Protein AF-A0A645JIU9-F1 (afdb_monomer_lite)

Radius of gyration: 18.16 Å; chains: 1; bounding box: 44×19×48 Å

Foldseek 3Di:
DLVVLVVCLVVVVFDPVLVVLNVVLVVLVCCVVDDDPDPVSLLDPVNLVSLVVNLVSNLVSVLVRLVVHPVNVVCNVVSVCVNVVLLVVLLVVLVVVVVVCVVDDPDDDDDDDDSSSVNSNCVSPVPDPSDDDDTD

Structure (mmCIF, N/CA/C/O backbone):
data_AF-A0A645JIU9-F1
#
_entry.id   AF-A0A645JIU9-F1
#
loop_
_atom_site.group_PDB
_atom_site.id
_atom_site.type_symbol
_atom_site.label_atom_id
_atom_site.label_alt_id
_atom_site.label_comp_id
_atom_site.label_asym_id
_atom_site.label_entity_id
_atom_site.label_seq_id
_atom_site.pdbx_PDB_ins_code
_atom_site.Cartn_x
_atom_site.Cartn_y
_atom_site.Cartn_z
_atom_site.occupancy
_atom_site.B_iso_or_equiv
_atom_site.auth_seq_id
_atom_site.auth_comp_id
_atom_site.auth_asym_id
_atom_site.auth_atom_id
_atom_site.pdbx_PDB_model_num
ATOM 1 N N . MET A 1 1 ? 5.949 -8.608 -12.318 1.00 94.44 1 MET A N 1
ATOM 2 C CA . MET A 1 1 ? 6.158 -7.162 -12.079 1.00 94.44 1 MET A CA 1
ATOM 3 C C . MET A 1 1 ? 7.451 -6.842 -11.317 1.00 94.44 1 MET A C 1
ATOM 5 O O . MET A 1 1 ? 8.407 -6.468 -11.977 1.00 94.44 1 MET A O 1
ATOM 9 N N . TRP A 1 2 ? 7.552 -6.997 -9.982 1.00 95.00 2 TRP A N 1
ATOM 10 C CA . TRP A 1 2 ? 8.735 -6.507 -9.231 1.00 95.00 2 TRP A CA 1
ATOM 11 C C . TRP A 1 2 ? 10.077 -7.078 -9.713 1.00 95.00 2 TRP A C 1
ATOM 13 O O . TRP A 1 2 ? 11.024 -6.327 -9.911 1.00 95.00 2 TRP A O 1
ATOM 23 N N . SER A 1 3 ? 10.156 -8.383 -9.984 1.00 96.31 3 SER A N 1
ATOM 24 C CA . SER A 1 3 ? 11.378 -9.006 -10.515 1.00 96.31 3 SER A CA 1
ATOM 25 C C . SER A 1 3 ? 11.799 -8.449 -11.880 1.00 96.31 3 SER A C 1
ATOM 27 O O . SER A 1 3 ? 12.988 -8.335 -12.153 1.00 96.31 3 SER A O 1
ATOM 29 N N . GLU A 1 4 ? 10.846 -8.068 -12.731 1.00 97.88 4 GLU A N 1
ATOM 30 C CA . GLU A 1 4 ? 11.150 -7.443 -14.024 1.00 97.88 4 GLU A CA 1
ATOM 31 C C . GLU A 1 4 ? 11.615 -5.998 -13.857 1.00 97.88 4 GLU A C 1
ATOM 33 O O . GLU A 1 4 ? 12.589 -5.604 -14.494 1.00 97.88 4 GLU A O 1
ATOM 38 N N . VAL A 1 5 ? 10.982 -5.238 -12.954 1.00 97.81 5 VAL A N 1
ATOM 39 C CA . VAL A 1 5 ? 11.447 -3.898 -12.557 1.00 97.81 5 VAL A CA 1
ATOM 40 C C . VAL A 1 5 ? 12.893 -3.966 -12.065 1.00 97.81 5 VAL A C 1
ATOM 42 O O . VAL A 1 5 ? 13.730 -3.194 -12.529 1.00 97.81 5 VAL A O 1
ATOM 45 N N . LEU A 1 6 ? 13.215 -4.927 -11.191 1.00 97.31 6 LEU A N 1
ATOM 46 C CA . LEU A 1 6 ? 14.581 -5.151 -10.712 1.00 97.31 6 LEU A CA 1
ATOM 47 C C . LEU A 1 6 ? 15.541 -5.524 -11.845 1.00 97.31 6 LEU A C 1
ATOM 49 O O . LEU A 1 6 ? 16.630 -4.965 -11.923 1.00 97.31 6 LEU A O 1
ATOM 53 N N . GLY A 1 7 ? 15.128 -6.392 -12.769 1.00 98.12 7 GLY A N 1
ATOM 54 C CA . GLY A 1 7 ? 15.956 -6.741 -13.921 1.00 98.12 7 GLY A CA 1
ATOM 55 C C . GLY A 1 7 ? 16.278 -5.533 -14.810 1.00 98.12 7 GLY A C 1
ATOM 56 O O . GLY A 1 7 ? 17.408 -5.390 -15.275 1.00 98.12 7 GLY A O 1
ATOM 57 N N . LEU A 1 8 ? 15.309 -4.642 -15.043 1.00 98.19 8 LEU A N 1
ATOM 58 C CA . LEU A 1 8 ? 15.535 -3.395 -15.787 1.00 98.19 8 LEU A CA 1
ATOM 59 C C . LEU A 1 8 ? 16.427 -2.419 -15.011 1.00 98.19 8 LEU A C 1
ATOM 61 O O . LEU A 1 8 ? 17.285 -1.764 -15.605 1.00 98.19 8 LEU A O 1
ATOM 65 N N . TYR A 1 9 ? 16.251 -2.342 -13.692 1.00 98.00 9 TYR A N 1
ATOM 66 C CA . TYR A 1 9 ? 17.093 -1.548 -12.805 1.00 98.00 9 TYR A CA 1
ATOM 67 C C . TYR A 1 9 ? 18.564 -1.999 -12.860 1.00 98.00 9 TYR A C 1
ATOM 69 O O . TYR A 1 9 ? 19.443 -1.178 -13.127 1.00 98.00 9 TYR A O 1
ATOM 77 N N . GLU A 1 10 ? 18.829 -3.299 -12.707 1.00 97.56 10 GLU A N 1
ATOM 78 C CA . GLU A 1 10 ? 20.176 -3.893 -12.722 1.00 97.56 10 GLU A CA 1
ATOM 79 C C . GLU A 1 10 ? 20.893 -3.693 -14.062 1.00 97.56 10 GLU A C 1
ATOM 81 O O . GLU A 1 10 ? 22.089 -3.405 -14.100 1.00 97.56 10 GLU A O 1
ATOM 86 N N . ARG A 1 11 ? 20.153 -3.769 -15.174 1.00 97.94 11 ARG A N 1
ATOM 87 C CA . ARG A 1 11 ? 20.681 -3.497 -16.521 1.00 97.94 11 ARG A CA 1
ATOM 88 C C . ARG A 1 11 ? 20.757 -2.009 -16.861 1.00 97.94 11 ARG A C 1
ATOM 90 O O . ARG A 1 11 ? 21.135 -1.649 -17.971 1.00 97.94 11 ARG A O 1
ATOM 97 N N . SER A 1 12 ? 20.433 -1.129 -15.913 1.00 96.62 12 SER A N 1
ATOM 98 C CA . SER A 1 12 ? 20.435 0.322 -16.098 1.00 96.62 12 SER A CA 1
ATOM 99 C C . SER A 1 12 ? 19.483 0.839 -17.186 1.00 96.62 12 SER A C 1
ATOM 101 O O . SER A 1 12 ? 19.686 1.945 -17.685 1.00 96.62 12 SER A O 1
ATOM 103 N N . GLU A 1 13 ? 18.411 0.103 -17.480 1.00 97.75 13 GLU A N 1
ATOM 104 C CA . GLU A 1 13 ? 17.440 0.391 -18.548 1.00 97.75 13 GLU A CA 1
ATOM 105 C C . GLU A 1 13 ? 16.273 1.294 -18.110 1.00 97.75 13 GLU A C 1
ATOM 107 O O . GLU A 1 13 ? 15.428 1.647 -18.928 1.00 97.75 13 GLU A O 1
ATOM 112 N N . LEU A 1 14 ? 16.216 1.671 -16.831 1.00 97.88 14 LEU A N 1
ATOM 113 C CA . LEU A 1 14 ? 15.237 2.623 -16.299 1.00 97.88 14 LEU A CA 1
ATOM 114 C C . LEU A 1 14 ? 15.697 4.079 -16.473 1.0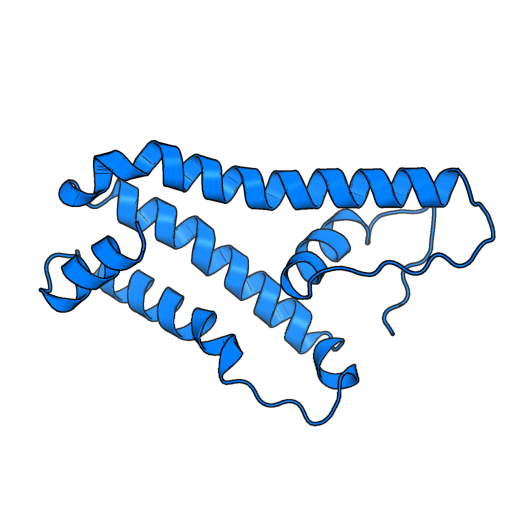0 97.88 14 LEU A C 1
ATOM 116 O O . LEU A 1 14 ? 16.899 4.369 -16.527 1.00 97.88 14 LEU A O 1
ATOM 120 N N . SER A 1 15 ? 14.745 5.016 -16.490 1.00 97.81 15 SER A N 1
ATOM 121 C CA . SER A 1 15 ? 15.056 6.448 -16.428 1.00 97.81 15 SER A CA 1
ATOM 122 C C . SER A 1 15 ? 15.760 6.800 -15.108 1.00 97.81 15 SER A C 1
ATOM 124 O O . SER A 1 15 ? 15.667 6.066 -14.124 1.00 97.81 15 SER A O 1
ATOM 126 N N . LYS A 1 16 ? 16.460 7.943 -15.047 1.00 97.69 16 LYS A N 1
ATOM 127 C CA . LYS A 1 16 ? 17.109 8.392 -13.799 1.00 97.69 16 LYS A CA 1
ATOM 128 C C . LYS A 1 16 ? 16.107 8.476 -12.639 1.00 97.69 16 LYS A C 1
ATOM 130 O O . LYS A 1 16 ? 16.395 7.980 -11.556 1.00 97.69 16 LYS A O 1
ATOM 135 N N . LYS A 1 17 ? 14.935 9.061 -12.893 1.00 96.88 17 LYS A N 1
ATOM 136 C CA . LYS A 1 17 ? 13.863 9.198 -11.904 1.00 96.88 17 LYS A CA 1
ATOM 137 C C . LYS A 1 17 ? 13.351 7.832 -11.440 1.00 96.88 17 LYS A C 1
ATOM 139 O O . LYS A 1 17 ? 13.252 7.600 -10.244 1.00 96.88 17 LYS A O 1
ATOM 144 N N . ASP A 1 18 ? 13.077 6.918 -12.369 1.00 97.62 18 ASP A N 1
ATOM 145 C CA . ASP A 1 18 ? 12.547 5.596 -12.012 1.00 97.62 18 ASP A CA 1
ATOM 146 C C . ASP A 1 18 ? 13.590 4.753 -11.257 1.00 97.62 18 ASP A C 1
ATOM 148 O O . ASP A 1 18 ? 13.230 3.975 -10.380 1.00 97.62 18 ASP A O 1
ATOM 152 N N . LYS A 1 19 ? 14.894 4.942 -11.520 1.00 97.88 19 LYS A N 1
ATOM 153 C CA . LYS A 1 19 ? 15.969 4.350 -10.700 1.00 97.88 19 LYS A CA 1
ATOM 154 C C . LYS A 1 19 ? 15.943 4.868 -9.263 1.00 97.88 19 LYS A C 1
ATOM 156 O O . LYS A 1 19 ? 16.039 4.070 -8.337 1.00 97.88 19 LYS A O 1
ATOM 161 N N . GLU A 1 20 ? 15.815 6.182 -9.079 1.00 97.38 20 GLU A N 1
ATOM 162 C CA . GLU A 1 20 ? 15.692 6.798 -7.749 1.00 97.38 20 GLU A CA 1
ATOM 163 C C . GLU A 1 20 ? 14.447 6.276 -7.011 1.00 97.38 20 GLU A C 1
ATOM 165 O O . GLU A 1 20 ? 14.520 5.942 -5.828 1.00 97.38 20 GLU A O 1
ATOM 170 N N . ASP A 1 21 ? 13.327 6.120 -7.722 1.00 97.25 21 ASP A N 1
ATOM 171 C CA . ASP A 1 21 ? 12.094 5.562 -7.166 1.00 97.25 21 ASP A CA 1
ATOM 172 C C . ASP A 1 21 ? 12.244 4.068 -6.795 1.00 97.25 21 ASP A C 1
ATOM 174 O O . ASP A 1 21 ? 11.782 3.662 -5.727 1.00 97.25 21 ASP A O 1
ATOM 178 N N . VAL A 1 22 ? 12.945 3.250 -7.596 1.00 97.00 22 VAL A N 1
ATOM 179 C CA . VAL A 1 22 ? 13.276 1.853 -7.236 1.00 97.00 22 VAL A CA 1
ATOM 180 C C . VAL A 1 22 ? 14.137 1.790 -5.975 1.00 97.00 22 VAL A C 1
ATOM 182 O O . VAL A 1 22 ? 13.863 0.972 -5.095 1.00 97.00 22 VAL A O 1
ATOM 185 N N . GLU A 1 23 ? 15.149 2.648 -5.845 1.00 95.50 23 GLU A N 1
ATOM 186 C CA . GLU A 1 23 ? 15.988 2.703 -4.641 1.00 95.50 23 GLU A CA 1
ATOM 187 C C . GLU A 1 23 ? 15.177 3.064 -3.395 1.00 95.50 23 GLU A C 1
ATOM 189 O O . GLU A 1 23 ? 15.329 2.437 -2.342 1.00 95.50 23 GLU A O 1
ATOM 194 N N . LEU A 1 24 ? 14.246 4.010 -3.526 1.00 94.81 24 LEU A N 1
ATOM 195 C CA . LEU A 1 24 ? 13.339 4.369 -2.444 1.00 94.81 24 LEU A CA 1
ATOM 196 C C . LEU A 1 24 ? 12.429 3.194 -2.052 1.00 94.81 24 LEU A C 1
ATOM 198 O O . LEU A 1 24 ? 12.275 2.915 -0.861 1.00 94.81 24 LEU A O 1
ATOM 202 N N . ILE A 1 25 ? 11.871 2.469 -3.030 1.00 95.19 25 ILE A N 1
ATOM 203 C CA . ILE A 1 25 ? 11.079 1.253 -2.784 1.00 95.19 25 ILE A CA 1
ATOM 204 C C . ILE A 1 25 ? 11.921 0.209 -2.037 1.00 95.19 25 ILE A C 1
ATOM 206 O O . ILE A 1 25 ? 11.471 -0.333 -1.028 1.00 95.19 25 ILE A O 1
ATOM 210 N N . ARG A 1 26 ? 13.158 -0.055 -2.477 1.00 92.44 26 ARG A N 1
ATOM 211 C CA . ARG A 1 26 ? 14.058 -1.022 -1.821 1.00 92.44 26 ARG A CA 1
ATOM 212 C C . ARG A 1 26 ? 14.346 -0.640 -0.372 1.00 92.44 26 ARG A C 1
ATOM 214 O O . ARG A 1 26 ? 14.296 -1.509 0.499 1.00 92.44 26 ARG A O 1
ATOM 221 N N . LEU A 1 27 ? 14.587 0.645 -0.106 1.00 90.88 27 LEU A N 1
ATOM 222 C CA . LEU A 1 27 ? 14.827 1.155 1.243 1.00 90.88 27 LEU A CA 1
ATOM 223 C C . LEU A 1 27 ? 13.644 0.858 2.176 1.00 90.88 27 LEU A C 1
ATOM 225 O O . LEU A 1 27 ? 13.842 0.321 3.265 1.00 90.88 27 LEU A O 1
ATOM 229 N N . VAL A 1 28 ? 12.411 1.146 1.744 1.00 90.62 28 VAL A N 1
ATOM 230 C CA . VAL A 1 28 ? 11.214 0.918 2.576 1.00 90.62 28 VAL A CA 1
ATOM 231 C C . VAL A 1 28 ? 10.767 -0.547 2.621 1.00 90.62 28 VAL A C 1
ATOM 233 O O . VAL A 1 28 ? 10.073 -0.962 3.552 1.00 90.62 28 VAL A O 1
ATOM 236 N N . MET A 1 29 ? 11.170 -1.364 1.644 1.00 86.50 29 MET A N 1
ATOM 237 C CA . MET A 1 29 ? 10.947 -2.812 1.655 1.00 86.50 29 MET A CA 1
ATOM 238 C C . MET A 1 29 ? 11.885 -3.556 2.611 1.00 86.50 29 MET A C 1
ATOM 240 O O . MET A 1 29 ? 11.525 -4.643 3.060 1.00 86.50 29 MET A O 1
ATOM 244 N N . ASN A 1 30 ? 13.024 -2.973 2.999 1.00 81.62 30 ASN A N 1
ATOM 245 C CA . ASN A 1 30 ? 13.968 -3.579 3.947 1.00 81.62 30 ASN A CA 1
ATOM 246 C C . ASN A 1 30 ? 13.478 -3.578 5.415 1.00 81.62 30 ASN A C 1
ATOM 248 O O . ASN A 1 30 ? 14.256 -3.735 6.353 1.00 81.62 30 ASN A O 1
ATOM 252 N N . TYR A 1 31 ? 12.171 -3.424 5.639 1.00 74.31 31 TYR A N 1
ATOM 253 C CA . TYR A 1 31 ? 11.573 -3.453 6.973 1.00 74.31 31 TYR A CA 1
ATOM 254 C C . TYR A 1 31 ? 11.729 -4.817 7.665 1.00 74.31 31 TYR A C 1
ATOM 256 O O . TYR A 1 31 ? 11.806 -4.868 8.887 1.00 74.31 31 TYR A O 1
ATOM 264 N N . ASN A 1 32 ? 11.850 -5.907 6.897 1.00 67.94 32 ASN A N 1
ATOM 265 C CA . ASN A 1 32 ? 12.115 -7.250 7.426 1.00 67.94 32 ASN A CA 1
ATOM 266 C C . ASN A 1 32 ? 13.483 -7.366 8.119 1.00 67.94 32 ASN A C 1
ATOM 268 O O . ASN A 1 32 ? 13.701 -8.306 8.878 1.00 67.94 32 ASN A O 1
ATOM 272 N N . GLY A 1 33 ? 14.402 -6.429 7.865 1.00 72.75 33 GLY A N 1
ATOM 273 C CA . GLY A 1 33 ? 15.672 -6.326 8.581 1.00 72.75 33 GLY A CA 1
ATOM 274 C C . GLY A 1 33 ? 15.569 -5.594 9.923 1.00 72.75 33 GLY A C 1
ATOM 275 O O . GLY A 1 33 ? 16.567 -5.511 10.635 1.00 72.75 33 GLY A O 1
ATOM 276 N N . MET A 1 34 ? 14.402 -5.042 10.279 1.00 77.25 34 MET A N 1
ATOM 277 C CA . MET A 1 34 ? 14.224 -4.350 11.554 1.00 77.25 34 MET A CA 1
ATOM 278 C C . MET A 1 34 ? 14.091 -5.346 12.706 1.00 77.25 34 MET A C 1
ATOM 280 O O . MET A 1 34 ? 13.248 -6.241 12.694 1.00 77.25 34 MET A O 1
ATOM 284 N N . THR A 1 35 ? 14.917 -5.155 13.730 1.00 77.31 35 THR A N 1
ATOM 285 C CA . THR A 1 35 ? 14.870 -5.920 14.976 1.00 77.31 35 THR A CA 1
ATOM 286 C C . THR A 1 35 ? 14.129 -5.133 16.045 1.00 77.31 35 THR A C 1
ATOM 288 O O . THR A 1 35 ? 14.440 -3.966 16.283 1.00 77.31 35 THR A O 1
ATOM 291 N N . PHE A 1 36 ? 13.203 -5.792 16.732 1.00 76.56 36 PHE A N 1
ATOM 292 C CA . PHE A 1 36 ? 12.422 -5.210 17.820 1.00 76.56 36 PHE A CA 1
ATOM 293 C C . PHE A 1 36 ? 12.766 -5.911 19.130 1.00 76.56 36 PHE A C 1
ATOM 295 O O . PHE A 1 36 ? 12.983 -7.123 19.144 1.00 76.56 36 PHE A O 1
ATOM 302 N N . SER A 1 37 ? 12.806 -5.161 20.231 1.00 81.31 37 SER A N 1
ATOM 303 C CA . SER A 1 37 ? 13.067 -5.737 21.555 1.00 81.31 37 SER A CA 1
ATOM 304 C C . SER A 1 37 ? 11.814 -6.410 22.117 1.00 81.31 37 SER A C 1
ATOM 306 O O . SER A 1 37 ? 11.906 -7.327 22.931 1.00 81.31 37 SER A O 1
ATOM 308 N N . SER A 1 38 ? 10.628 -5.964 21.687 1.00 81.94 38 SER A N 1
ATOM 309 C CA . SER A 1 38 ? 9.346 -6.548 22.073 1.00 81.94 38 SER A CA 1
ATOM 310 C C . SER A 1 38 ? 8.237 -6.285 21.048 1.00 81.94 38 SER A C 1
ATOM 312 O O . SER A 1 38 ? 8.336 -5.393 20.210 1.00 81.94 38 SER A O 1
ATOM 314 N N . VAL A 1 39 ? 7.118 -7.008 21.170 1.00 74.19 39 VAL A N 1
ATOM 315 C CA . VAL A 1 39 ? 5.898 -6.761 20.372 1.00 74.19 39 VAL A CA 1
ATOM 316 C C . VAL A 1 39 ? 5.327 -5.358 20.619 1.00 74.19 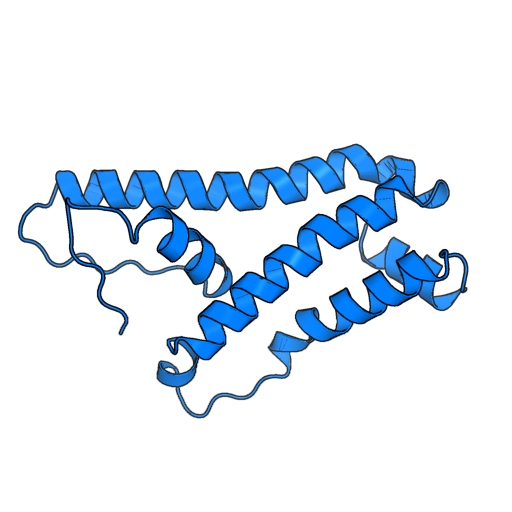39 VAL A C 1
ATOM 318 O O . VAL A 1 39 ? 4.724 -4.780 19.721 1.00 74.19 39 VAL A O 1
ATOM 321 N N . LYS A 1 40 ? 5.562 -4.763 21.797 1.00 77.12 40 LYS A N 1
ATOM 322 C CA . LYS A 1 40 ? 5.121 -3.388 22.087 1.00 77.12 40 LYS A CA 1
ATOM 323 C C . LYS A 1 40 ? 5.790 -2.375 21.165 1.00 77.12 40 LYS A C 1
ATOM 325 O O . LYS A 1 40 ? 5.159 -1.395 20.786 1.00 77.12 40 LYS A O 1
ATOM 330 N N . ASP A 1 41 ? 7.023 -2.648 20.745 1.00 76.94 41 ASP A N 1
ATOM 331 C CA . ASP A 1 41 ? 7.775 -1.776 19.842 1.00 76.94 41 ASP A CA 1
ATOM 332 C C . ASP A 1 41 ? 7.156 -1.755 18.434 1.00 76.94 41 ASP A C 1
ATOM 334 O O . ASP A 1 41 ? 7.349 -0.796 17.695 1.00 76.94 41 ASP A O 1
ATOM 338 N N . LEU A 1 42 ? 6.361 -2.770 18.069 1.00 74.88 42 LEU A N 1
ATOM 339 C CA . LEU A 1 42 ? 5.590 -2.798 16.819 1.00 74.88 42 LEU A CA 1
ATOM 340 C C . LEU A 1 42 ? 4.327 -1.931 16.893 1.00 74.88 42 LEU A C 1
ATOM 342 O O . LEU A 1 42 ? 3.821 -1.488 15.863 1.00 74.88 42 LEU A O 1
ATOM 346 N N . ASN A 1 43 ? 3.827 -1.669 18.102 1.00 73.38 43 ASN A N 1
ATOM 347 C CA . ASN A 1 43 ? 2.593 -0.926 18.337 1.00 73.38 43 ASN A CA 1
ATOM 348 C C . ASN A 1 43 ? 2.807 0.554 18.676 1.00 73.38 43 ASN A C 1
ATOM 350 O O . ASN A 1 43 ? 1.855 1.230 19.051 1.00 73.38 43 ASN A O 1
ATOM 354 N N . VAL A 1 44 ? 4.017 1.086 18.480 1.00 76.94 44 VAL A N 1
ATOM 355 C CA . VAL A 1 44 ? 4.312 2.510 18.694 1.00 76.94 44 VAL A CA 1
ATOM 356 C C . VAL A 1 44 ? 3.971 3.376 17.478 1.00 76.94 44 VAL A C 1
ATOM 358 O O . VAL A 1 44 ? 4.075 2.956 16.324 1.00 76.94 44 VAL A O 1
ATOM 361 N N . ASN A 1 45 ? 3.673 4.651 17.738 1.00 79.56 45 ASN A N 1
ATOM 362 C CA . ASN A 1 45 ? 3.348 5.662 16.724 1.00 79.56 45 ASN A CA 1
ATOM 363 C C . ASN A 1 45 ? 4.405 5.774 15.603 1.00 79.56 45 ASN A C 1
ATOM 365 O O . ASN A 1 45 ? 4.061 5.990 14.443 1.00 79.56 45 ASN A O 1
ATOM 369 N N . MET A 1 46 ? 5.690 5.591 15.931 1.00 83.44 46 MET A N 1
ATOM 370 C CA . MET A 1 46 ? 6.777 5.619 14.944 1.00 83.44 46 MET A CA 1
ATOM 371 C C . MET A 1 46 ? 6.628 4.515 13.889 1.00 83.44 46 MET A C 1
ATOM 373 O O . MET A 1 46 ? 6.773 4.797 12.702 1.00 83.44 46 MET A O 1
ATOM 377 N N . MET A 1 47 ? 6.289 3.289 14.300 1.00 84.25 47 MET A N 1
ATOM 378 C CA . MET A 1 47 ? 6.100 2.170 13.375 1.00 84.25 47 MET A CA 1
ATOM 379 C C . MET A 1 47 ? 4.890 2.386 12.477 1.00 84.25 47 MET A C 1
ATOM 381 O O . MET A 1 47 ? 4.986 2.193 11.269 1.00 84.25 47 MET A O 1
ATOM 385 N N . VAL A 1 48 ? 3.782 2.879 13.035 1.00 86.56 48 VAL A N 1
ATOM 386 C CA . VAL A 1 48 ? 2.587 3.233 12.253 1.00 86.56 48 VAL A CA 1
ATOM 387 C C . VAL A 1 48 ? 2.921 4.285 11.190 1.00 86.56 48 VAL A C 1
ATOM 389 O O . VAL A 1 48 ? 2.584 4.111 10.019 1.00 86.56 48 VAL A O 1
ATOM 392 N N . LYS A 1 49 ? 3.654 5.344 11.560 1.00 88.88 49 LYS A N 1
ATOM 393 C CA . LYS A 1 49 ? 4.096 6.385 10.618 1.00 88.88 49 LYS A CA 1
ATOM 394 C C . LYS A 1 49 ? 5.032 5.847 9.541 1.00 88.88 49 LYS A C 1
ATOM 396 O O . LYS A 1 49 ? 4.874 6.201 8.375 1.00 88.88 49 LYS A O 1
ATOM 401 N N . PHE A 1 50 ? 5.984 4.991 9.910 1.00 90.12 50 PHE A N 1
ATOM 402 C CA . PHE A 1 50 ? 6.874 4.348 8.946 1.00 90.12 50 PHE A CA 1
ATOM 403 C C . PHE A 1 50 ? 6.088 3.488 7.948 1.00 90.12 50 PHE A C 1
ATOM 405 O O . PHE A 1 50 ? 6.311 3.589 6.745 1.00 90.12 50 PHE A O 1
ATOM 412 N N . LEU A 1 51 ? 5.135 2.685 8.425 1.00 90.81 51 LEU A N 1
ATOM 413 C CA . LEU A 1 51 ? 4.307 1.832 7.573 1.00 90.81 51 LEU A CA 1
ATOM 414 C C . LEU A 1 51 ? 3.392 2.652 6.651 1.00 90.81 51 LEU A C 1
ATOM 416 O O . LEU A 1 51 ? 3.280 2.308 5.476 1.00 90.81 51 LEU A O 1
ATOM 420 N N . SER A 1 52 ? 2.825 3.764 7.138 1.00 91.62 52 SER A N 1
ATOM 421 C CA . SER A 1 52 ? 2.065 4.720 6.313 1.00 91.62 52 SER A CA 1
ATOM 422 C C . SER A 1 52 ? 2.930 5.355 5.215 1.00 91.62 52 SER A C 1
ATOM 424 O O . SER A 1 52 ? 2.505 5.524 4.073 1.00 91.62 52 SER A O 1
ATOM 426 N N . LEU A 1 53 ? 4.185 5.694 5.525 1.00 92.50 53 LEU A N 1
ATOM 427 C CA . LEU A 1 53 ? 5.121 6.192 4.517 1.00 92.50 53 LEU A CA 1
ATOM 428 C C . LEU A 1 53 ? 5.473 5.098 3.498 1.00 92.50 53 LEU A C 1
ATOM 430 O O . LEU A 1 53 ? 5.489 5.348 2.292 1.00 92.50 53 LEU A O 1
ATOM 434 N N . ARG A 1 54 ? 5.726 3.880 3.982 1.00 92.81 54 ARG A N 1
ATOM 435 C CA . ARG A 1 54 ? 6.063 2.718 3.159 1.00 92.81 54 ARG A CA 1
ATOM 436 C C . ARG A 1 54 ? 4.972 2.416 2.137 1.00 92.81 54 ARG A C 1
ATOM 438 O O . ARG A 1 54 ? 5.306 2.230 0.973 1.00 92.81 54 ARG A O 1
ATOM 445 N N . GLU A 1 55 ? 3.701 2.364 2.532 1.00 92.62 55 GLU A N 1
ATOM 446 C CA . GLU A 1 55 ? 2.609 2.091 1.583 1.00 92.62 55 GLU A CA 1
ATOM 447 C C . GLU A 1 55 ? 2.509 3.175 0.500 1.00 92.62 55 GLU A C 1
ATOM 449 O O . GLU A 1 55 ? 2.450 2.843 -0.683 1.00 92.62 55 GLU A O 1
ATOM 454 N N . LYS A 1 56 ? 2.606 4.459 0.876 1.00 91.19 56 LYS A N 1
ATOM 455 C CA . LYS A 1 56 ? 2.540 5.590 -0.066 1.00 91.19 56 LYS A CA 1
ATOM 456 C C . LYS A 1 56 ? 3.672 5.558 -1.085 1.00 91.19 56 LYS A C 1
ATOM 458 O O . LYS A 1 56 ? 3.485 5.966 -2.225 1.00 91.19 56 LYS A O 1
ATOM 463 N N . ILE A 1 57 ? 4.844 5.075 -0.678 1.00 94.56 57 ILE A N 1
ATOM 464 C CA . ILE A 1 57 ? 5.981 4.885 -1.575 1.00 94.56 57 ILE A CA 1
ATOM 465 C C . ILE A 1 57 ? 5.749 3.665 -2.462 1.00 94.56 57 ILE A C 1
ATOM 467 O O . ILE A 1 57 ? 5.801 3.788 -3.678 1.00 94.56 57 ILE A O 1
ATOM 471 N N . ILE A 1 58 ? 5.494 2.493 -1.879 1.00 94.19 58 ILE A N 1
ATOM 472 C CA . ILE A 1 58 ? 5.477 1.231 -2.622 1.00 94.19 58 ILE A CA 1
ATOM 473 C C . ILE A 1 58 ? 4.439 1.251 -3.742 1.00 94.19 58 ILE A C 1
ATOM 475 O O . ILE A 1 58 ? 4.793 0.957 -4.881 1.00 94.19 58 ILE A O 1
ATOM 479 N N . TYR A 1 59 ? 3.185 1.591 -3.441 1.00 94.69 59 TYR A N 1
ATOM 480 C CA . TYR A 1 59 ? 2.114 1.479 -4.430 1.00 94.69 59 TYR A CA 1
ATOM 481 C C . TYR A 1 59 ? 2.241 2.553 -5.514 1.00 94.69 59 TYR A C 1
ATOM 483 O O . TYR A 1 59 ? 2.429 2.225 -6.686 1.00 94.69 59 TYR A O 1
ATOM 491 N N . SER A 1 60 ? 2.282 3.826 -5.113 1.00 95.12 60 SER A N 1
ATOM 492 C CA . SER A 1 60 ? 2.323 4.950 -6.054 1.00 95.12 60 SER A CA 1
ATOM 493 C C . SER A 1 60 ? 3.569 4.936 -6.947 1.00 95.12 60 SER A C 1
ATOM 495 O O . SER A 1 60 ? 3.481 5.160 -8.157 1.00 95.12 60 SER A O 1
ATOM 497 N N . LYS A 1 61 ? 4.751 4.641 -6.383 1.00 97.06 61 LYS A N 1
ATOM 498 C CA . LYS A 1 61 ? 5.994 4.617 -7.168 1.00 97.06 61 LYS A CA 1
ATOM 499 C C . LYS A 1 61 ? 6.041 3.442 -8.127 1.00 97.06 61 LYS A C 1
ATOM 501 O O . LYS A 1 61 ? 6.498 3.612 -9.252 1.00 97.06 61 LYS A O 1
ATOM 506 N N . MET A 1 62 ? 5.535 2.279 -7.723 1.00 97.12 62 MET A N 1
ATOM 507 C CA . MET A 1 62 ? 5.472 1.120 -8.607 1.00 97.12 62 MET A CA 1
ATOM 508 C C . MET A 1 62 ? 4.584 1.382 -9.822 1.00 97.12 62 MET A C 1
ATOM 510 O O . MET A 1 62 ? 4.994 1.088 -10.942 1.00 97.12 62 MET A O 1
ATOM 514 N N . VAL A 1 63 ? 3.407 1.980 -9.607 1.00 97.88 63 VAL A N 1
ATOM 515 C CA . VAL A 1 63 ? 2.509 2.382 -10.698 1.00 97.88 63 VAL A CA 1
ATOM 516 C C . VAL A 1 63 ? 3.221 3.358 -11.635 1.00 97.88 63 VAL A C 1
ATOM 518 O O . VAL A 1 63 ? 3.296 3.095 -12.832 1.00 97.88 63 VAL A O 1
ATOM 521 N N . SER A 1 64 ? 3.855 4.405 -11.094 1.00 97.56 64 SER A N 1
ATOM 522 C CA . SER A 1 64 ? 4.620 5.375 -11.894 1.00 97.56 64 SER A CA 1
ATOM 523 C C . SER A 1 64 ? 5.730 4.715 -12.725 1.00 97.56 64 SER A C 1
ATOM 525 O O . SER A 1 64 ? 5.863 5.015 -13.908 1.00 97.56 64 SER A O 1
ATOM 527 N N . ILE A 1 65 ? 6.528 3.812 -12.144 1.00 98.25 65 ILE A N 1
ATOM 528 C CA . ILE A 1 65 ? 7.618 3.123 -12.862 1.00 98.25 65 ILE A CA 1
ATOM 529 C C . ILE A 1 65 ? 7.063 2.315 -14.042 1.00 98.25 65 ILE A C 1
ATOM 531 O O . ILE A 1 65 ? 7.617 2.354 -15.144 1.00 98.25 65 ILE A O 1
ATOM 535 N N . VAL A 1 66 ? 5.968 1.587 -13.809 1.00 98.12 66 VAL A N 1
ATOM 536 C CA . VAL A 1 66 ? 5.310 0.746 -14.815 1.00 98.12 66 VAL A CA 1
ATOM 537 C C . VAL A 1 66 ? 4.710 1.591 -15.943 1.00 98.12 66 VAL A C 1
ATOM 539 O O . VAL A 1 66 ? 4.852 1.231 -17.108 1.00 98.12 66 VAL A O 1
ATOM 542 N N . GLU A 1 67 ? 4.104 2.735 -15.625 1.00 98.00 67 GLU A N 1
ATOM 543 C CA . GLU A 1 67 ? 3.515 3.656 -16.608 1.00 98.00 67 GLU A CA 1
ATOM 544 C C . GLU A 1 67 ? 4.559 4.436 -17.424 1.00 98.00 67 GLU A C 1
ATOM 546 O O . GLU A 1 67 ? 4.310 4.781 -18.580 1.00 98.00 67 GLU A O 1
ATOM 551 N N . ASN A 1 68 ? 5.743 4.691 -16.860 1.00 97.88 68 ASN A N 1
ATOM 552 C CA . ASN A 1 68 ? 6.813 5.428 -17.542 1.00 97.88 68 ASN A CA 1
ATOM 553 C C . ASN A 1 68 ? 7.726 4.534 -18.396 1.00 97.88 68 ASN A C 1
ATOM 555 O O . ASN A 1 68 ? 8.491 5.045 -19.215 1.00 97.88 68 ASN A O 1
ATOM 559 N N . THR A 1 69 ? 7.672 3.211 -18.220 1.00 97.88 69 THR A N 1
ATOM 560 C CA . THR A 1 69 ? 8.609 2.274 -18.851 1.00 97.88 69 THR A CA 1
ATOM 561 C C . THR A 1 69 ? 7.894 1.373 -19.853 1.00 97.88 69 THR A C 1
ATOM 563 O O . THR A 1 69 ? 7.234 0.418 -19.460 1.00 97.88 69 THR A O 1
ATOM 566 N N . GLU A 1 70 ? 8.091 1.607 -21.154 1.00 97.75 70 GLU A N 1
ATOM 567 C CA . GLU A 1 70 ? 7.411 0.876 -22.244 1.00 97.75 70 GLU A CA 1
ATOM 568 C C . GLU A 1 70 ? 7.498 -0.655 -22.108 1.00 97.75 70 GLU A C 1
ATOM 570 O O . GLU A 1 70 ? 6.507 -1.369 -22.259 1.00 97.75 70 GLU A O 1
ATOM 575 N N . LYS A 1 71 ? 8.672 -1.170 -21.716 1.00 98.00 71 LYS A N 1
ATOM 576 C CA . LYS A 1 71 ? 8.904 -2.609 -21.490 1.00 98.00 71 LYS A CA 1
ATOM 577 C C . LYS A 1 71 ? 8.003 -3.218 -20.405 1.00 98.00 71 LYS A C 1
ATOM 579 O O . LYS A 1 71 ? 7.848 -4.435 -20.368 1.00 98.00 71 LYS A O 1
ATOM 584 N N . LEU A 1 72 ? 7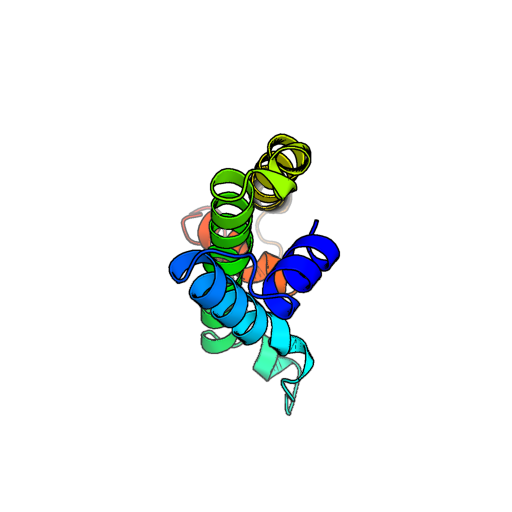.413 -2.397 -19.538 1.00 98.38 72 LEU A N 1
ATOM 585 C CA . LEU A 1 72 ? 6.551 -2.807 -18.432 1.00 98.38 72 LEU A CA 1
ATOM 586 C C . LEU A 1 72 ? 5.060 -2.568 -18.698 1.00 98.38 72 LEU A C 1
ATOM 588 O O . LEU A 1 72 ? 4.255 -2.906 -17.839 1.00 98.38 72 LEU A O 1
ATOM 592 N N . TYR A 1 73 ? 4.654 -2.045 -19.859 1.00 98.38 73 TYR A N 1
ATOM 593 C CA . TYR A 1 73 ? 3.257 -1.640 -20.097 1.00 98.38 73 TYR A CA 1
ATOM 594 C C . TYR A 1 73 ? 2.229 -2.760 -19.925 1.00 98.38 73 TYR A C 1
ATOM 596 O O . TYR A 1 73 ? 1.101 -2.515 -19.505 1.00 98.38 73 TYR A O 1
ATOM 604 N N . HIS A 1 74 ? 2.632 -4.005 -20.155 1.00 98.31 74 HIS A N 1
ATOM 605 C CA . HIS A 1 74 ? 1.796 -5.178 -19.914 1.00 98.31 74 HIS A CA 1
ATOM 606 C C . HIS A 1 74 ? 1.431 -5.391 -18.428 1.00 98.31 74 HIS A C 1
ATOM 608 O O . HIS A 1 74 ? 0.516 -6.155 -18.130 1.00 98.31 74 HIS A O 1
ATOM 614 N N . TRP A 1 75 ? 2.105 -4.707 -17.496 1.00 98.50 75 TRP A N 1
ATOM 615 C CA . TRP A 1 75 ? 1.782 -4.695 -16.069 1.00 98.50 75 TRP A CA 1
ATOM 616 C C . TRP A 1 75 ? 0.899 -3.518 -15.635 1.00 98.50 75 TRP A C 1
ATOM 618 O O . TRP A 1 75 ? 0.519 -3.500 -14.468 1.00 98.50 75 TRP A O 1
ATOM 628 N N . ILE A 1 76 ? 0.560 -2.550 -16.499 1.00 98.19 76 ILE A N 1
ATOM 629 C CA . ILE A 1 76 ? -0.162 -1.323 -16.088 1.00 98.19 76 ILE A CA 1
ATOM 630 C C . ILE A 1 76 ? -1.469 -1.654 -15.363 1.00 98.19 76 ILE A C 1
ATOM 632 O O . ILE A 1 76 ? -1.686 -1.187 -14.242 1.00 98.19 76 ILE A O 1
ATOM 636 N N . ASP A 1 77 ? -2.314 -2.490 -15.969 1.00 98.25 77 ASP A N 1
ATOM 637 C CA . ASP A 1 77 ? -3.612 -2.840 -15.386 1.00 98.25 77 ASP A CA 1
ATOM 638 C C . ASP A 1 77 ? -3.443 -3.552 -14.045 1.00 98.25 77 ASP A C 1
ATOM 640 O O . ASP A 1 77 ? -4.122 -3.227 -13.071 1.00 98.25 77 ASP A O 1
ATOM 644 N N . PHE A 1 78 ? -2.480 -4.471 -13.971 1.00 97.88 78 PHE A N 1
ATOM 645 C CA . PHE A 1 78 ? -2.154 -5.165 -12.733 1.00 97.88 78 PHE A CA 1
ATOM 646 C C . PHE A 1 78 ? -1.662 -4.198 -11.649 1.00 97.88 78 PHE A C 1
ATOM 648 O O . PHE A 1 78 ? -2.121 -4.287 -10.515 1.00 97.88 78 PHE A O 1
ATOM 655 N N . ALA A 1 79 ? -0.754 -3.273 -11.970 1.00 97.75 79 ALA A N 1
ATOM 656 C CA . ALA A 1 79 ? -0.182 -2.335 -11.007 1.00 97.75 79 ALA A CA 1
ATOM 657 C C . ALA A 1 79 ? -1.258 -1.416 -10.411 1.00 97.75 79 ALA A C 1
ATOM 659 O O . ALA A 1 79 ? -1.327 -1.257 -9.192 1.00 97.75 79 ALA A O 1
ATOM 660 N N . ARG A 1 80 ? -2.139 -0.876 -11.264 1.00 97.75 80 ARG A N 1
ATOM 661 C CA . ARG A 1 80 ? -3.269 -0.031 -10.849 1.00 97.75 80 ARG A CA 1
ATOM 662 C C . ARG A 1 80 ? -4.272 -0.799 -9.994 1.00 97.75 80 ARG A C 1
ATOM 664 O O . ARG A 1 80 ? -4.696 -0.305 -8.953 1.00 97.75 80 ARG A O 1
ATOM 671 N N . GLN A 1 81 ? -4.633 -2.017 -10.403 1.00 97.75 81 GLN A N 1
ATOM 672 C CA . GLN A 1 81 ? -5.530 -2.867 -9.615 1.00 97.75 81 GLN A CA 1
ATOM 673 C C . GLN A 1 81 ? -4.908 -3.242 -8.272 1.00 97.75 81 GLN A C 1
ATOM 675 O O . GLN A 1 81 ? -5.591 -3.223 -7.256 1.00 97.75 81 GLN A O 1
ATOM 680 N N . TRP A 1 82 ? -3.615 -3.556 -8.245 1.00 96.31 82 TRP A N 1
ATOM 681 C CA . TRP A 1 82 ? -2.904 -3.909 -7.024 1.00 96.31 82 TRP A CA 1
ATOM 682 C C . TRP A 1 82 ? -2.884 -2.760 -6.007 1.00 96.31 82 TRP A C 1
ATOM 684 O O . TRP A 1 82 ? -3.174 -2.993 -4.833 1.00 96.31 82 TRP A O 1
ATOM 694 N N . GLU A 1 83 ? -2.614 -1.529 -6.454 1.00 96.50 83 GLU A N 1
ATOM 695 C CA . GLU A 1 83 ? -2.734 -0.325 -5.622 1.00 96.50 83 GLU A CA 1
ATOM 696 C C . GLU A 1 83 ? -4.172 -0.133 -5.120 1.00 96.50 83 GLU A C 1
ATOM 698 O O . GLU A 1 83 ? -4.401 -0.045 -3.913 1.00 96.50 83 GLU A O 1
ATOM 703 N N . ALA A 1 84 ? -5.155 -0.126 -6.025 1.00 97.06 84 ALA A N 1
ATOM 704 C CA . ALA A 1 84 ? -6.554 0.103 -5.671 1.00 97.06 84 ALA A CA 1
ATOM 705 C C . ALA A 1 84 ? -7.082 -0.941 -4.671 1.00 97.06 84 ALA A C 1
ATOM 707 O O . ALA A 1 84 ? -7.692 -0.584 -3.661 1.00 97.06 84 ALA A O 1
ATOM 708 N N . HIS A 1 85 ? -6.788 -2.224 -4.900 1.00 96.69 85 HIS A N 1
ATOM 709 C CA . HIS A 1 85 ? -7.214 -3.310 -4.022 1.00 96.69 85 HIS A CA 1
ATOM 710 C C . HIS A 1 85 ? -6.591 -3.235 -2.624 1.00 96.69 85 HIS A C 1
ATOM 712 O O . HIS A 1 85 ? -7.213 -3.695 -1.665 1.00 96.69 85 HIS A O 1
ATOM 718 N N . TRP A 1 86 ? -5.389 -2.669 -2.456 1.00 95.62 86 TRP A N 1
ATOM 719 C CA . TRP A 1 86 ? -4.824 -2.467 -1.117 1.00 95.62 86 TRP A CA 1
ATOM 720 C C . TRP A 1 86 ? -5.703 -1.534 -0.279 1.00 95.62 86 TRP A C 1
ATOM 722 O O . TRP A 1 86 ? -6.090 -1.877 0.843 1.00 95.62 86 TRP A O 1
ATOM 732 N N . TYR A 1 87 ? -6.065 -0.384 -0.848 1.00 95.12 87 TYR A N 1
ATOM 733 C CA . TYR A 1 87 ? -6.897 0.613 -0.179 1.00 95.12 87 TYR A CA 1
ATOM 734 C C . TYR A 1 87 ? -8.340 0.134 0.001 1.00 95.12 87 TYR A C 1
ATOM 736 O O . TYR A 1 87 ? -8.910 0.300 1.080 1.00 95.12 87 TYR A O 1
ATOM 744 N N . GLU A 1 88 ? -8.905 -0.539 -1.003 1.00 96.94 88 GLU A N 1
ATOM 745 C CA . GLU A 1 88 ? -10.240 -1.139 -0.926 1.00 96.94 88 GLU A CA 1
ATOM 746 C C . GLU A 1 88 ? -10.340 -2.143 0.231 1.00 96.94 88 GLU A C 1
ATOM 748 O O . GLU A 1 88 ? -11.267 -2.077 1.040 1.00 96.94 88 GLU A O 1
ATOM 753 N N . ARG A 1 89 ? -9.352 -3.036 0.378 1.00 95.88 89 ARG A N 1
ATOM 754 C CA . ARG A 1 89 ? -9.324 -4.009 1.479 1.00 95.88 89 ARG A CA 1
ATOM 755 C C . ARG A 1 89 ? -9.311 -3.328 2.846 1.00 95.88 89 ARG A C 1
ATOM 757 O O . ARG A 1 89 ? -10.011 -3.790 3.747 1.00 95.88 89 ARG A O 1
ATOM 764 N N . ASN A 1 90 ? -8.546 -2.246 3.006 1.00 96.00 90 ASN A N 1
ATOM 765 C CA . ASN A 1 90 ? -8.533 -1.465 4.247 1.00 96.00 90 ASN A CA 1
ATOM 766 C C . ASN A 1 90 ? -9.897 -0.815 4.524 1.00 96.00 90 ASN A C 1
ATOM 768 O O . ASN A 1 90 ? -10.374 -0.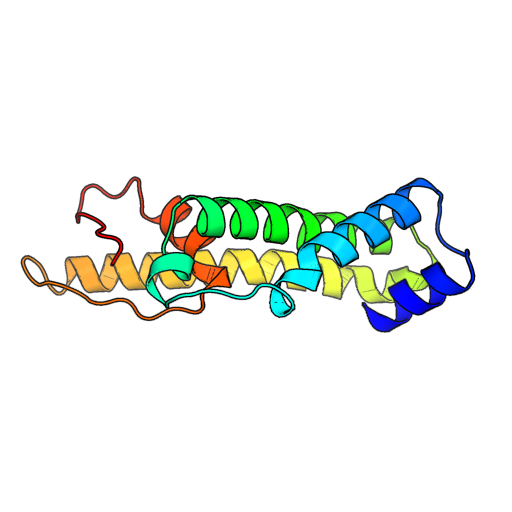893 5.656 1.00 96.00 90 ASN A O 1
ATOM 772 N N . SER A 1 91 ? -10.557 -0.261 3.500 1.00 96.62 91 SER A N 1
ATOM 773 C CA . SER A 1 91 ? -11.915 0.294 3.619 1.00 96.62 91 SER A CA 1
ATOM 774 C C . SER A 1 91 ? -12.917 -0.757 4.089 1.00 96.62 91 SER A C 1
ATOM 776 O O . SER A 1 91 ? -13.600 -0.559 5.090 1.00 96.62 91 SER A O 1
ATOM 778 N N . ILE A 1 92 ? -12.945 -1.916 3.425 1.00 96.88 92 ILE A N 1
ATOM 779 C CA . ILE A 1 92 ? -13.859 -3.014 3.764 1.00 96.88 92 ILE A CA 1
ATOM 780 C C . ILE A 1 92 ? -13.619 -3.499 5.200 1.00 96.88 92 ILE A C 1
ATOM 782 O O . ILE A 1 92 ? -14.565 -3.754 5.948 1.00 96.88 92 ILE A O 1
ATOM 786 N N . MET A 1 93 ? -12.356 -3.628 5.616 1.00 96.44 93 MET A N 1
ATOM 787 C CA . MET A 1 93 ? -12.026 -4.008 6.990 1.00 96.44 93 MET A CA 1
ATOM 788 C C . MET A 1 93 ? -12.495 -2.960 8.006 1.00 96.44 93 MET A C 1
ATOM 790 O O . MET A 1 93 ? -13.066 -3.338 9.030 1.00 96.44 93 MET A O 1
ATOM 794 N N . ALA A 1 94 ? -12.318 -1.667 7.726 1.00 95.94 94 ALA A N 1
ATOM 795 C CA . ALA A 1 94 ? -12.796 -0.596 8.596 1.00 95.94 94 ALA A CA 1
ATOM 796 C C . ALA A 1 94 ? -14.328 -0.605 8.732 1.00 95.94 94 ALA A C 1
ATOM 798 O O . ALA A 1 94 ? -14.844 -0.506 9.847 1.00 95.94 94 ALA A O 1
ATOM 799 N N . ASP A 1 95 ? -15.059 -0.798 7.634 1.00 95.94 95 ASP A N 1
ATOM 800 C CA . ASP A 1 95 ? -16.524 -0.870 7.648 1.00 95.94 95 ASP A CA 1
ATOM 801 C C . ASP A 1 95 ? -17.029 -2.072 8.454 1.00 95.94 95 ASP A C 1
ATOM 803 O O . ASP A 1 95 ? -17.963 -1.952 9.252 1.00 95.94 95 ASP A O 1
ATOM 807 N N . ASN A 1 96 ? -16.358 -3.219 8.330 1.00 95.88 96 ASN A N 1
ATOM 808 C CA . ASN A 1 96 ? -16.656 -4.396 9.143 1.00 95.88 96 ASN A CA 1
ATOM 809 C C . ASN A 1 96 ? -16.423 -4.135 10.638 1.00 95.88 96 ASN A C 1
ATOM 811 O O . ASN A 1 96 ? -17.2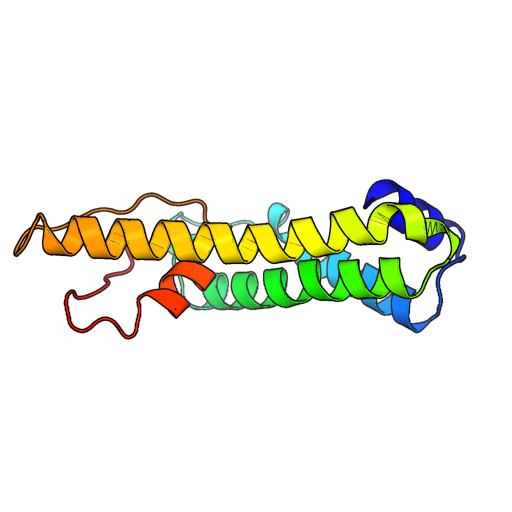46 -4.534 11.462 1.00 95.88 96 ASN A O 1
ATOM 815 N N . ILE A 1 97 ? -15.344 -3.435 11.000 1.00 94.88 97 ILE A N 1
ATOM 816 C CA . ILE A 1 97 ? -15.068 -3.053 12.392 1.00 94.88 97 ILE A CA 1
ATOM 817 C C . ILE A 1 97 ? -16.167 -2.124 12.920 1.00 94.88 97 ILE A C 1
ATOM 819 O O . ILE A 1 97 ? -16.695 -2.375 14.003 1.00 94.88 97 ILE A O 1
ATOM 823 N N . LYS A 1 98 ? -16.563 -1.100 12.150 1.00 94.31 98 LYS A N 1
ATOM 824 C CA . LYS A 1 98 ? -17.652 -0.175 12.517 1.00 94.31 98 LYS A CA 1
ATOM 825 C C . LYS A 1 98 ? -18.972 -0.915 12.729 1.00 94.31 98 LYS A C 1
ATOM 827 O O . LYS A 1 98 ? -19.661 -0.681 13.721 1.00 94.31 98 LYS A O 1
ATOM 832 N N . LYS A 1 99 ? -19.304 -1.853 11.838 1.00 94.94 99 LYS A N 1
ATOM 833 C CA . LYS A 1 99 ? -20.499 -2.694 11.962 1.00 94.94 99 LYS A CA 1
ATOM 834 C C . LYS A 1 99 ? -20.479 -3.520 13.252 1.00 94.94 99 LYS A C 1
ATOM 836 O O . LYS A 1 99 ? -21.423 -3.449 14.031 1.00 94.94 99 LYS A O 1
ATOM 841 N N . ILE A 1 100 ? -19.388 -4.238 13.518 1.00 94.94 100 ILE A N 1
ATOM 842 C CA . ILE A 1 100 ? -19.249 -5.053 14.735 1.00 94.94 100 ILE A CA 1
ATOM 843 C C . ILE A 1 100 ? -19.286 -4.182 16.000 1.00 94.94 100 ILE A C 1
ATOM 845 O O . ILE A 1 100 ? -19.927 -4.554 16.980 1.00 94.94 100 ILE A O 1
ATOM 849 N N . ALA A 1 101 ? -18.661 -3.003 15.995 1.00 93.62 101 ALA A N 1
ATOM 850 C CA . ALA A 1 101 ? -18.734 -2.070 17.120 1.00 93.62 101 ALA A CA 1
ATOM 851 C C . ALA A 1 101 ? -20.173 -1.627 17.426 1.00 93.62 101 ALA A C 1
ATOM 853 O O . ALA A 1 101 ? -20.567 -1.557 18.593 1.00 93.62 101 ALA A O 1
ATOM 854 N N . ASN A 1 102 ? -20.973 -1.403 16.383 1.00 92.44 102 ASN A N 1
ATOM 855 C CA . ASN A 1 102 ? -22.382 -1.049 16.511 1.00 92.44 102 ASN A CA 1
ATOM 856 C C . ASN A 1 102 ? -23.264 -2.208 16.990 1.00 92.44 102 ASN A C 1
ATOM 858 O O . ASN A 1 102 ? -24.179 -1.973 17.783 1.00 92.44 102 ASN A O 1
ATOM 862 N N . ASP A 1 103 ? -22.973 -3.439 16.568 1.00 95.31 103 ASP A N 1
ATOM 863 C CA . ASP A 1 103 ? -23.710 -4.638 16.989 1.00 95.31 103 ASP A CA 1
ATOM 864 C C . ASP A 1 103 ? -23.406 -5.018 18.454 1.00 95.31 103 ASP A C 1
ATOM 866 O O . ASP A 1 103 ? -24.271 -5.528 19.168 1.00 95.31 103 ASP A O 1
ATOM 870 N N . TYR A 1 104 ? -22.194 -4.722 18.940 1.00 94.50 104 TYR A N 1
ATOM 871 C CA . TYR A 1 104 ? -21.717 -5.086 20.281 1.00 94.50 104 TYR A CA 1
ATOM 872 C C . TYR A 1 104 ? -21.423 -3.863 21.163 1.00 94.50 104 TYR A C 1
ATOM 874 O O . TYR A 1 104 ? -20.342 -3.730 21.746 1.00 94.50 104 TYR A O 1
ATOM 882 N N . LYS A 1 105 ? -22.411 -2.974 21.318 1.00 91.19 105 LYS A N 1
ATOM 883 C CA . LYS A 1 105 ? -22.281 -1.771 22.160 1.00 91.19 105 LYS A CA 1
ATOM 884 C C . LYS A 1 105 ? -21.857 -2.103 23.594 1.00 91.19 105 LYS A C 1
ATOM 886 O O . LYS A 1 105 ? -22.282 -3.100 24.181 1.00 91.19 105 LYS A O 1
ATOM 891 N N . ASN A 1 106 ? -21.047 -1.221 24.181 1.00 90.50 106 ASN A N 1
ATOM 892 C CA . ASN A 1 106 ? -20.508 -1.338 25.545 1.00 90.50 106 ASN A CA 1
ATOM 893 C C . ASN A 1 106 ? -19.642 -2.589 25.791 1.00 90.50 106 ASN A C 1
ATOM 895 O O . ASN A 1 106 ? -19.404 -2.966 26.941 1.00 90.50 106 ASN A O 1
ATOM 899 N N . LYS A 1 107 ? -19.173 -3.258 24.732 1.00 93.62 107 LYS A N 1
ATOM 900 C CA . LYS A 1 107 ? -18.193 -4.342 24.826 1.00 93.62 107 LYS A CA 1
ATOM 901 C C . LYS A 1 107 ? -16.815 -3.842 24.419 1.00 93.62 107 LYS A C 1
ATOM 903 O O . LYS A 1 107 ? -16.674 -2.908 23.637 1.00 93.62 107 LYS A O 1
ATOM 908 N N . ARG A 1 108 ? -15.783 -4.504 24.945 1.00 92.94 108 ARG A N 1
ATOM 909 C CA . ARG A 1 108 ? -14.424 -4.365 24.426 1.00 92.94 108 ARG A CA 1
ATOM 910 C C . ARG A 1 108 ? -14.265 -5.328 23.258 1.00 92.94 108 ARG A C 1
ATOM 912 O O . ARG A 1 108 ? -14.456 -6.529 23.433 1.00 92.94 108 ARG A O 1
ATOM 919 N N . ILE A 1 109 ? -13.905 -4.794 22.100 1.00 92.50 109 ILE A N 1
ATOM 920 C CA . ILE A 1 109 ?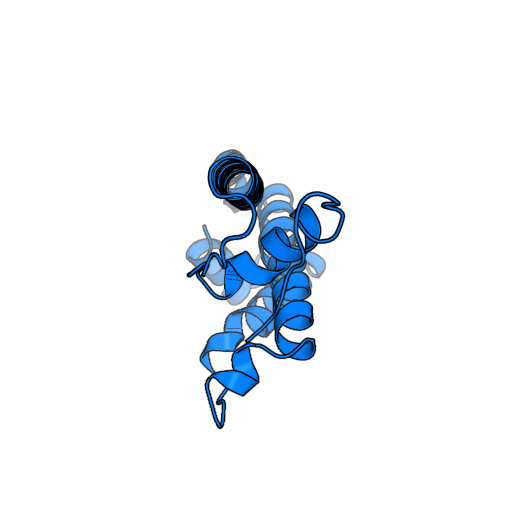 -13.624 -5.574 20.897 1.00 92.50 109 ILE A CA 1
ATOM 921 C C . ILE A 1 109 ? -12.115 -5.561 20.688 1.00 92.50 109 ILE A C 1
ATOM 923 O O . ILE A 1 109 ? -11.488 -4.505 20.722 1.00 92.50 109 ILE A O 1
ATOM 927 N N . VAL A 1 110 ? -11.534 -6.743 20.502 1.00 92.06 110 VAL A N 1
ATOM 928 C CA . VAL A 1 110 ? -10.123 -6.898 20.145 1.00 92.06 110 VAL A CA 1
ATOM 929 C C . VAL A 1 110 ? -10.052 -7.163 18.649 1.00 92.06 110 VAL A C 1
ATOM 931 O O . VAL A 1 110 ? -10.665 -8.110 18.159 1.00 92.06 110 VAL A O 1
ATOM 934 N N . VAL A 1 111 ? -9.308 -6.324 17.933 1.00 90.75 111 VAL A N 1
ATOM 935 C CA . VAL A 1 111 ? -9.110 -6.434 16.486 1.00 90.75 111 VAL A CA 1
ATOM 936 C C . VAL A 1 111 ? -7.689 -6.927 16.235 1.00 90.75 111 VAL A C 1
ATOM 938 O O . VAL A 1 111 ? -6.722 -6.256 16.585 1.00 90.75 111 VAL A O 1
ATOM 941 N N . LEU A 1 112 ? -7.571 -8.116 15.644 1.00 89.81 112 LEU A N 1
ATOM 942 C CA . LEU A 1 112 ? -6.296 -8.703 15.239 1.00 89.81 112 LEU A CA 1
ATOM 943 C C . LEU A 1 112 ? -6.118 -8.487 13.737 1.00 89.81 112 LEU A C 1
ATOM 945 O O . LEU A 1 112 ? -6.927 -8.969 12.947 1.00 89.81 112 LEU A O 1
ATOM 949 N N . VAL A 1 113 ? -5.074 -7.760 13.347 1.00 88.19 113 VAL A N 1
ATOM 950 C CA . VAL A 1 113 ? -4.799 -7.405 11.948 1.00 88.19 113 VAL A CA 1
ATOM 951 C C . VAL A 1 113 ? -3.317 -7.537 11.637 1.00 88.19 113 VAL A C 1
ATOM 953 O O . VAL A 1 113 ? -2.475 -7.459 12.533 1.00 88.19 113 VAL A O 1
ATOM 956 N N . GLY A 1 114 ? -3.003 -7.723 10.353 1.00 88.06 114 GLY A N 1
ATOM 957 C CA . GLY A 1 114 ? -1.631 -7.604 9.867 1.00 88.06 114 GLY A CA 1
ATOM 958 C C . GLY A 1 114 ? -1.083 -6.208 10.158 1.00 88.06 114 GLY A C 1
ATOM 959 O O . GLY A 1 114 ? -1.810 -5.217 10.045 1.00 88.06 114 GLY A O 1
ATOM 960 N N . LEU A 1 115 ? 0.191 -6.136 10.535 1.00 87.44 115 LEU A N 1
ATOM 961 C CA . LEU A 1 115 ? 0.848 -4.896 10.947 1.00 87.44 115 LEU A CA 1
ATOM 962 C C . LEU A 1 115 ? 0.727 -3.806 9.870 1.00 87.44 115 LEU A C 1
ATOM 964 O O . LEU A 1 115 ? 0.475 -2.644 10.176 1.00 87.44 115 LEU A O 1
ATOM 968 N N . GLU A 1 116 ? 0.832 -4.195 8.603 1.00 89.75 116 GLU A N 1
ATOM 969 C CA . GLU A 1 116 ? 0.759 -3.312 7.442 1.00 89.75 116 GLU A CA 1
ATOM 970 C C . GLU A 1 116 ? -0.634 -2.704 7.229 1.00 89.75 116 GLU A C 1
ATOM 972 O O . GLU A 1 116 ? -0.738 -1.645 6.623 1.00 89.75 116 GLU A O 1
ATOM 977 N N . HIS A 1 117 ? -1.698 -3.331 7.738 1.00 92.75 117 HIS A N 1
ATOM 978 C CA . HIS A 1 117 ? -3.060 -2.792 7.657 1.00 92.75 117 HIS A CA 1
ATOM 979 C C . HIS A 1 117 ? -3.345 -1.752 8.744 1.00 92.75 117 HIS A C 1
ATOM 981 O O . HIS A 1 117 ? -4.286 -0.969 8.622 1.00 92.75 117 HIS A O 1
ATOM 987 N N . LYS A 1 118 ? -2.537 -1.726 9.811 1.00 90.69 118 LYS A N 1
ATOM 988 C CA . LYS A 1 118 ? -2.762 -0.858 10.969 1.00 90.69 118 LYS A CA 1
ATOM 989 C C . LYS A 1 118 ? -2.848 0.633 10.602 1.00 90.69 118 LYS A C 1
ATOM 991 O O . LYS A 1 118 ? -3.802 1.255 11.059 1.00 90.69 118 LYS A O 1
ATOM 996 N N . PRO A 1 119 ? -1.948 1.220 9.783 1.00 91.19 119 PRO A N 1
ATOM 997 C CA . PRO A 1 119 ? -2.027 2.642 9.445 1.00 91.19 119 PRO A CA 1
ATOM 998 C C . PRO A 1 119 ? -3.322 3.001 8.716 1.00 91.19 119 PRO A C 1
ATOM 1000 O O . PRO A 1 119 ? -4.055 3.865 9.183 1.00 91.19 119 PRO A O 1
ATOM 1003 N N . GLY A 1 120 ? -3.654 2.273 7.644 1.00 92.44 120 GLY A N 1
ATOM 1004 C CA . GLY A 1 120 ? -4.878 2.522 6.881 1.00 92.44 120 GLY A CA 1
ATOM 1005 C C . GLY A 1 120 ? -6.143 2.358 7.725 1.00 92.44 120 GLY A C 1
ATOM 1006 O O . GLY A 1 120 ? -7.075 3.145 7.602 1.00 92.44 120 GLY A O 1
ATOM 1007 N N . LEU A 1 121 ? -6.174 1.377 8.631 1.00 92.88 121 LEU A N 1
ATOM 1008 C CA . LEU A 1 121 ? -7.300 1.205 9.548 1.00 92.88 121 LEU A CA 1
ATOM 1009 C C . LEU A 1 121 ? -7.412 2.344 10.561 1.00 92.88 121 LEU A C 1
ATOM 1011 O O . LEU A 1 121 ? -8.519 2.812 10.805 1.00 92.88 121 LEU A O 1
ATOM 1015 N N . LEU A 1 122 ? -6.303 2.801 11.142 1.00 91.12 122 LEU A N 1
ATOM 1016 C CA . LEU A 1 122 ? -6.328 3.937 12.064 1.00 91.12 122 LEU A CA 1
ATOM 1017 C C . LEU A 1 122 ? -6.817 5.203 11.359 1.00 91.12 122 LEU A C 1
ATOM 1019 O O . LEU A 1 122 ? -7.712 5.859 11.885 1.00 91.12 122 LEU A O 1
ATOM 1023 N N . ASP A 1 123 ? -6.327 5.486 10.151 1.00 91.31 123 ASP A N 1
ATOM 1024 C CA . ASP A 1 123 ? -6.769 6.640 9.360 1.00 91.31 123 ASP A CA 1
ATOM 1025 C C . ASP A 1 123 ? -8.286 6.598 9.086 1.00 91.31 123 ASP A C 1
ATOM 1027 O O . ASP A 1 123 ? -8.971 7.610 9.220 1.00 91.31 123 ASP A O 1
ATOM 1031 N N . LEU A 1 124 ? -8.837 5.418 8.774 1.00 93.62 124 LEU A N 1
ATOM 1032 C CA . LEU A 1 124 ? -10.262 5.221 8.461 1.00 93.62 124 LEU A CA 1
ATOM 1033 C C . LEU A 1 124 ? -11.192 5.164 9.688 1.00 93.62 124 LEU A C 1
ATOM 1035 O O . LEU A 1 124 ? -12.420 5.270 9.543 1.00 93.62 124 LEU A O 1
ATOM 1039 N N . LEU A 1 125 ? -10.637 4.925 10.880 1.00 92.62 125 LEU A N 1
ATOM 1040 C CA . LEU A 1 125 ? -11.397 4.702 12.114 1.00 92.62 125 LEU A CA 1
ATOM 1041 C C . LEU A 1 125 ? -11.237 5.829 13.144 1.00 92.62 125 LEU A C 1
ATOM 1043 O O . LEU A 1 125 ? -12.129 5.976 13.977 1.00 92.62 125 LEU A O 1
ATOM 1047 N N . GLN A 1 126 ? -10.155 6.618 13.111 1.00 86.19 126 GLN A N 1
ATOM 1048 C CA . GLN A 1 126 ? -9.850 7.633 14.137 1.00 86.19 126 GLN A CA 1
ATOM 1049 C C . GLN A 1 126 ? -10.922 8.721 14.278 1.00 86.19 126 GLN A C 1
ATOM 1051 O O . GLN A 1 126 ? -11.061 9.305 15.348 1.00 86.19 126 GLN A O 1
ATOM 1056 N N . GLU A 1 127 ? -11.687 8.981 13.217 1.00 78.19 127 GLU A N 1
ATOM 1057 C CA . GLU A 1 127 ? -12.762 9.982 13.205 1.00 78.19 127 GLU A CA 1
ATOM 1058 C C . GLU A 1 127 ? -14.113 9.421 13.681 1.00 78.19 127 GLU A C 1
ATOM 1060 O O . GLU A 1 127 ? -15.110 10.140 13.723 1.00 78.19 127 GLU A O 1
ATOM 1065 N N . SER A 1 128 ? -14.175 8.135 14.039 1.00 81.06 128 SER A N 1
ATOM 1066 C CA . SER A 1 128 ? -15.407 7.518 14.524 1.00 81.06 128 SER A CA 1
ATOM 1067 C C . SER A 1 128 ? -15.819 8.097 15.877 1.00 81.06 128 SER A C 1
ATOM 1069 O O . SER A 1 128 ? -15.047 8.083 16.833 1.00 81.06 128 SER A O 1
ATOM 1071 N N . THR A 1 129 ? -17.071 8.541 15.992 1.00 79.06 129 THR A N 1
ATOM 1072 C CA . THR A 1 129 ? -17.661 8.950 17.277 1.00 79.06 129 THR A CA 1
ATOM 1073 C C . THR A 1 129 ? -18.340 7.797 18.019 1.00 79.06 129 THR A C 1
ATOM 1075 O O . THR A 1 129 ? -18.744 7.963 19.168 1.00 79.06 129 THR A O 1
ATOM 1078 N N . ASP A 1 130 ? -18.475 6.632 17.379 1.00 83.31 130 ASP A N 1
ATOM 1079 C CA . ASP A 1 130 ? -19.241 5.495 17.904 1.00 83.31 130 ASP A CA 1
ATOM 1080 C C . ASP A 1 130 ? -18.451 4.648 18.916 1.00 83.31 130 ASP A C 1
ATOM 1082 O O . ASP A 1 130 ? -19.034 3.904 19.708 1.00 83.31 130 ASP A O 1
ATOM 1086 N N . PHE A 1 131 ? -17.118 4.734 18.901 1.00 88.56 131 PHE A N 1
ATOM 1087 C CA . PHE A 1 131 ? -16.234 3.957 19.769 1.00 88.56 131 PHE A CA 1
ATOM 1088 C C . PHE A 1 131 ? -14.896 4.662 19.996 1.00 88.56 131 PHE A C 1
ATOM 1090 O O . PHE A 1 131 ? -14.474 5.510 19.217 1.00 88.56 131 PHE A O 1
ATOM 1097 N N . VAL A 1 132 ? -14.199 4.266 21.063 1.00 88.75 132 VAL A N 1
ATOM 1098 C CA . VAL A 1 132 ? -12.848 4.745 21.375 1.00 88.75 132 VAL A CA 1
ATOM 1099 C C . VAL A 1 132 ? -11.833 3.683 20.970 1.00 88.75 132 VAL A C 1
ATOM 1101 O O . VAL A 1 132 ? -11.931 2.531 21.395 1.00 88.75 132 VAL A O 1
ATOM 1104 N N . ILE A 1 133 ? -10.839 4.078 20.179 1.00 89.25 133 ILE A N 1
ATOM 1105 C CA . ILE A 1 133 ? -9.723 3.212 19.791 1.00 89.25 133 ILE A CA 1
ATOM 1106 C C . ILE A 1 133 ? -8.661 3.240 20.892 1.00 89.25 133 ILE A C 1
ATOM 1108 O O . ILE A 1 133 ? -8.275 4.306 21.369 1.00 89.25 133 ILE A O 1
ATOM 1112 N N . GLN A 1 134 ? -8.175 2.063 21.288 1.00 83.62 134 GLN A N 1
ATOM 1113 C CA . GLN A 1 134 ? -7.033 1.915 22.190 1.00 83.62 134 GLN A CA 1
ATOM 1114 C C . GLN A 1 134 ? -5.970 1.044 21.521 1.00 83.62 134 GLN A C 1
ATOM 1116 O O . GLN A 1 134 ? -6.261 -0.078 21.106 1.00 83.62 134 GLN A O 1
ATOM 1121 N N . GLU A 1 135 ? -4.746 1.561 21.418 1.00 74.44 135 GLU A N 1
ATOM 1122 C CA . GLU A 1 135 ? -3.582 0.779 21.000 1.00 74.44 135 GLU A CA 1
ATOM 1123 C C . GLU A 1 135 ? -3.012 0.018 22.209 1.00 74.44 135 GLU A C 1
ATOM 1125 O O . GLU A 1 135 ? -2.913 0.584 23.301 1.00 74.44 135 GLU A O 1
ATOM 1130 N N . TYR A 1 136 ? -2.658 -1.257 22.018 1.00 62.44 136 TYR A N 1
ATOM 1131 C CA . TYR A 1 136 ? -2.060 -2.129 23.040 1.00 62.44 136 TYR A CA 1
ATOM 1132 C C . TYR A 1 136 ? -0.627 -2.516 22.694 1.00 62.44 136 TYR A C 1
ATOM 1134 O O . TYR A 1 136 ? -0.372 -2.772 21.498 1.00 62.44 136 TYR A O 1
#

Secondary structure (DSSP, 8-state):
-HHHHHHHHHTT-S-HHHHHHHHHHHHHHGGGG---SSGGGGGSHHHHHHHHHHHHHHHHHHHHHHHH-GGGGGGHHHHHHHHHHHHHHHHHHHHHHHHHHHHTTTS-------GGGHHHHHHHHTT-SS------

pLDDT: mean 91.47, std 7.63, range [62.44, 98.5]

Sequence (136 aa):
MWSEVLGLYERSELSKKDKEDVELIRLVMNYNGMTFSSVKDLNVNMMVKFLSLREKIIYSKMVSIVENTEKLYHWIDFARQWEAHWYERNSIMADNIKKIANDYKNKRIVVLVGLEHKPGLLDLLQESTDFVIQEY

Organism: NCBI:txid1076179

InterPro domains:
  IPR043749 Protein of unknown function DUF5694 [PF18950] (81-133)